Protein 1SQW (pdb70)

InterPro domains:
  IPR002478 PUA domain [SM00359] (95-170)
  IPR005155 UPF0113, PUA domain [PF03657] (96-175)
  IPR005155 UPF0113, PUA domain [cd21151] (95-172)
  IPR015947 PUA-like superfamily [SSF88697] (95-170)
  IPR016686 Ribosome biogenesis factor, NIP7 [PIRSF017190] (1-179)
  IPR036974 PUA domain superfamily [G3DSA:2.30.130.10] (94-180)
  IPR040598 60S ribosome subunit biogenesis protein NIP7, pre-PUA domain [PF17833] (1-83)
  IPR055359 60S ribosome subunit biogenesis protein Nip7, pre-PUA domain, eukaryotes [cd21146] (2-88)

Foldseek 3Di:
DAADDPLLCVQVVVVLCLFQPPCVVPLQQDPVAGWGWGDDPQWIWIGGVVLVVVCPPDPPVVSVVRTWTQFGADPVRHTQGAQSCVVVSVVRGQKEWEFEPVQLVQLLVPFFGFLLGTDDIHAFQAAQRKYFYHYPVRHTFGIWGANHTPVVSVPDDRGHGGIHHRYGPSVPPVCD

B-factor: mean 35.46, std 12.52, range [19.79, 77.19]

Sequence (176 aa):
MRPLTEEETRVMFEKIAKYIGENLQLLVDRPDGTYCFRLHNDRVYYVSEKIMKLAANISGDKLVSLGTCFGKFTKTHKFRLHVTALDYLAPYAKYKVWIKPGAEQSFLYGNHVLKSGLGRITENTSQYQGVVVYSMADIPLGFGVAAKSTQDCRKVDPMAIVVFHQADIGEYVRHE

Radius of gyration: 17.3 Å; Cα contacts (8 Å, |Δi|>4): 351; chains: 1; bounding box: 38×51×34 Å

CATH classification: 3.10.450.220 (+1 more: 2.30.130.10)

Secondary structure (DSSP, 8-state):
-EEPPHHHHHHHHHHHHHHHGGGTHHHHEETTEEEEEEEETTEEEEEEHHHHHTTTSS-HHHHHHHSEEEEEE-TTS-EEE-GGGHHHHGGG-S-EEEE-HHHHHHHTTTPPEEGGGEEEE-TTPPTT-EEEEEETT--EEEEEEESS-HHHHHHS-TTSEEEEEEEEGGGT-S--

Solvent-accessible surface area: 10077 Å² total; per-residue (Å²): 45,105,82,24,68,154,99,33,55,109,24,2,96,82,58,0,29,123,12,5,37,142,42,10,110,78,4,41,99,72,131,84,26,58,44,14,25,43,18,28,114,82,95,0,21,12,5,10,60,111,59,22,159,98,42,98,135,60,55,22,97,136,6,36,82,102,17,31,17,0,0,61,32,22,198,103,144,132,2,142,18,36,7,48,0,4,106,76,0,5,90,45,2,136,36,45,0,24,0,91,100,52,11,47,116,35,0,47,172,32,78,73,0,68,51,70,5,22,31,146,25,28,137,108,1,62,78,147,45,5,0,0,0,14,4,106,77,89,91,39,4,0,1,0,31,0,8,66,33,14,142,70,1,156,153,34,80,85,152,29,61,0,0,70,31,102,7,4,39,12,86,112,72,162,177,170

Nearest PDB structures (foldseek):
  1t5y-assembly1_A  TM=1.001E+00  e=1.874E-38  Homo sapiens
  8fkx-assembly1_NH  TM=9.380E-01  e=4.180E-35  Homo sapiens
  8esr-assembly1_l  TM=9.340E-01  e=1.518E-26  Schizosaccharomyces pombe
  7r7a-assembly1_l  TM=9.350E-01  e=9.279E-26  Saccharomyces cerevisiae BY4741
  8i9y-assembly1_CG  TM=9.232E-01  e=2.479E-24  Thermochaetoides thermophila DSM 1495

GO terms:
  GO:0005515 protein binding (F, IPI)
  GO:0005730 nucleolus (C, IDA)
  GO:0003723 RNA binding (F, HDA)

Organism: Homo sapiens (NCBI:txid9606)

Structure (mmCIF, N/CA/C/O backbone):
data_1SQW
#
_entry.id   1SQW
#
_cell.length_a   57.203
_cell.length_b   57.203
_cell.length_c   132.048
_cell.angle_alpha   90.00
_cell.angle_beta   90.00
_cell.angle_gamma   90.00
#
_symmetry.space_group_name_H-M   'P 41 21 2'
#
loop_
_entity.id
_entity.type
_entity.pdbx_description
1 polymer 'Saccharomyces cerevisiae Nip7p homolog'
2 water water
#
loop_
_atom_site.group_PDB
_atom_site.id
_atom_site.type_symbol
_atom_site.label_atom_id
_atom_site.label_alt_id
_atom_site.label_comp_id
_atom_site.label_asym_id
_atom_site.label_entity_id
_atom_site.label_seq_id
_atom_site.pdbx_PDB_ins_code
_atom_site.Cartn_x
_atom_site.Cartn_y
_atom_site.Cartn_z
_atom_site.occupancy
_atom_site.B_iso_or_equiv
_atom_site.auth_seq_id
_atom_site.auth_comp_id
_atom_site.auth_asym_id
_atom_site.auth_atom_id
_atom_site.pdbx_PDB_model_num
ATOM 1 N N . MET A 1 1 ? 16.493 2.876 28.431 1.00 42.42 1 MET A N 1
ATOM 2 C CA . MET A 1 1 ? 15.263 3.407 29.115 1.00 43.13 1 MET A CA 1
ATOM 3 C C . MET A 1 1 ? 15.669 3.938 30.494 1.00 42.16 1 MET A C 1
ATOM 4 O O . MET A 1 1 ? 15.252 3.395 31.524 1.00 43.95 1 MET A O 1
ATOM 9 N N . ARG A 1 2 ? 16.447 5.019 30.500 1.00 37.33 2 ARG A N 1
ATOM 10 C CA . ARG A 1 2 ? 16.994 5.590 31.721 1.00 33.18 2 ARG A CA 1
ATOM 11 C C . ARG A 1 2 ? 16.242 6.794 32.251 1.00 30.82 2 ARG A C 1
ATOM 12 O O . ARG A 1 2 ? 15.413 7.376 31.556 1.00 28.97 2 ARG A O 1
ATOM 20 N N . PRO A 1 3 ? 16.504 7.162 33.517 1.00 29.52 3 PRO A N 1
ATOM 21 C CA . PRO A 1 3 ? 15.846 8.330 34.095 1.00 28.18 3 PRO A CA 1
ATOM 22 C C . PRO A 1 3 ? 16.388 9.553 33.328 1.00 26.93 3 PRO A C 1
ATOM 23 O O . PRO A 1 3 ? 17.480 9.499 32.746 1.00 25.58 3 PRO A O 1
ATOM 27 N N . LEU A 1 4 ? 15.614 10.631 33.293 1.00 25.12 4 LEU A N 1
ATOM 28 C CA . LEU A 1 4 ? 16.083 11.833 32.647 1.00 25.72 4 LEU A CA 1
ATOM 29 C C . LEU A 1 4 ? 17.064 12.569 33.578 1.00 27.02 4 LEU A C 1
ATOM 30 O O . LEU A 1 4 ? 16.980 12.453 34.809 1.00 26.67 4 LEU A O 1
ATOM 35 N N . THR A 1 5 ? 17.986 13.333 33.006 1.00 28.75 5 THR A N 1
ATOM 36 C CA . THR A 1 5 ? 18.881 14.102 33.845 1.00 32.15 5 THR A CA 1
ATOM 37 C C . THR A 1 5 ? 18.054 15.254 34.411 1.00 33.96 5 THR A C 1
ATOM 38 O O . THR A 1 5 ? 16.920 15.491 33.977 1.00 31.64 5 THR A O 1
ATOM 42 N N . GLU A 1 6 ? 18.615 15.968 35.380 1.00 34.48 6 GLU A N 1
ATOM 43 C CA . GLU A 1 6 ? 17.915 17.098 35.967 1.00 35.78 6 GLU A CA 1
ATOM 44 C C . GLU A 1 6 ? 17.625 18.144 34.913 1.00 34.56 6 GLU A C 1
ATOM 45 O O . GLU A 1 6 ? 16.557 18.735 34.917 1.00 33.60 6 GLU A O 1
ATOM 51 N N . GLU A 1 7 ? 18.564 18.363 34.002 1.00 32.37 7 GLU A N 1
ATOM 52 C CA . GLU A 1 7 ? 18.350 19.350 32.960 1.00 34.13 7 GLU A CA 1
ATOM 53 C C . GLU A 1 7 ? 17.290 18.877 31.975 1.00 32.57 7 GLU A C 1
ATOM 54 O O . GLU A 1 7 ? 16.473 19.682 31.530 1.00 32.56 7 GLU A O 1
ATOM 60 N N . GLU A 1 8 ? 17.303 17.589 31.615 1.00 31.25 8 GLU A N 1
ATOM 61 C CA . GLU A 1 8 ? 16.293 17.068 30.690 1.00 30.17 8 GLU A CA 1
ATOM 62 C C . GLU A 1 8 ? 14.925 17.240 31.355 1.00 29.02 8 GLU A C 1
ATOM 63 O O . GLU A 1 8 ? 13.976 17.720 30.737 1.00 30.00 8 GLU A O 1
ATOM 69 N N . THR A 1 9 ? 14.831 16.875 32.626 1.00 26.99 9 THR A N 1
ATOM 70 C CA . THR A 1 9 ? 13.583 17.006 33.350 1.00 27.20 9 THR A CA 1
ATOM 71 C C . THR A 1 9 ? 13.050 18.433 33.347 1.00 29.42 9 THR A C 1
ATOM 72 O O . THR A 1 9 ? 11.861 18.665 33.135 1.00 26.64 9 THR A O 1
ATOM 76 N N . ARG A 1 10 ? 13.932 19.390 33.599 1.00 30.75 10 ARG A N 1
ATOM 77 C CA . ARG A 1 10 ? 13.524 20.784 33.638 1.00 31.30 10 ARG A CA 1
ATOM 78 C C . ARG A 1 10 ? 12.939 21.206 32.316 1.00 31.07 10 ARG A C 1
ATOM 79 O O . ARG A 1 10 ? 11.863 21.793 32.239 1.00 29.93 10 ARG A O 1
ATOM 87 N N . VAL A 1 11 ? 13.669 20.902 31.263 1.00 30.60 11 VAL A N 1
ATOM 88 C CA . VAL A 1 11 ? 13.241 21.293 29.946 1.00 31.27 11 VAL A CA 1
ATOM 89 C C . VAL A 1 11 ? 11.890 20.691 29.597 1.00 30.50 11 VAL A C 1
ATOM 90 O O . VAL A 1 11 ? 10.990 21.406 29.146 1.00 29.21 11 VAL A O 1
ATOM 94 N N . MET A 1 12 ? 11.717 19.395 29.838 1.00 29.31 12 MET A N 1
ATOM 95 C CA . MET A 1 12 ? 10.430 18.776 29.519 1.00 30.08 12 MET A CA 1
ATOM 96 C C . MET A 1 12 ? 9.336 19.312 30.414 1.00 29.05 12 MET A C 1
ATOM 97 O O . MET A 1 12 ? 8.211 19.471 29.965 1.00 30.76 12 MET A O 1
ATOM 102 N N . PHE A 1 13 ? 9.667 19.591 31.674 1.00 28.52 13 PHE A N 1
ATOM 103 C CA . PHE A 1 13 ? 8.692 20.105 32.631 1.00 29.22 13 PHE A CA 1
ATOM 104 C C . PHE A 1 13 ? 8.192 21.476 32.195 1.00 29.90 13 PHE A C 1
ATOM 105 O O . PHE A 1 13 ? 7.002 21.774 32.285 1.00 26.54 13 PHE A O 1
ATOM 113 N N . GLU A 1 14 ? 9.102 22.312 31.718 1.00 29.57 14 GLU A N 1
ATOM 114 C CA . GLU A 1 14 ? 8.711 23.643 31.290 1.00 32.17 14 GLU A CA 1
ATOM 115 C C . GLU A 1 14 ? 7.808 23.601 30.081 1.00 31.53 14 GLU A C 1
ATOM 116 O O . GLU A 1 14 ? 6.831 24.337 30.022 1.00 33.02 14 GLU A O 1
ATOM 122 N N . LYS A 1 15 ? 8.129 22.740 29.119 1.00 29.41 15 LYS A N 1
ATOM 123 C CA . LYS A 1 15 ? 7.295 22.598 27.923 1.00 29.86 15 LYS A CA 1
ATOM 124 C C . LYS A 1 15 ? 5.894 22.093 28.286 1.00 30.28 15 LYS A C 1
ATOM 125 O O . LYS A 1 15 ? 4.897 22.676 27.873 1.00 28.63 15 LYS A O 1
ATOM 131 N N . ILE A 1 16 ? 5.824 21.022 29.070 1.00 29.05 16 ILE A N 1
ATOM 132 C CA . ILE A 1 16 ? 4.543 20.472 29.499 1.00 28.04 16 ILE A CA 1
ATOM 133 C C . ILE A 1 16 ? 3.766 21.523 30.267 1.00 27.17 16 ILE A C 1
ATOM 134 O O . ILE A 1 16 ? 2.560 21.646 30.097 1.00 25.93 16 ILE A O 1
ATOM 139 N N . ALA A 1 17 ? 4.464 22.301 31.089 1.00 27.50 17 ALA A N 1
ATOM 140 C CA . ALA A 1 17 ? 3.814 23.349 31.858 1.00 27.76 17 ALA A CA 1
ATOM 141 C C . ALA A 1 17 ? 3.200 24.387 30.936 1.00 27.52 17 ALA A C 1
ATOM 142 O O . ALA A 1 17 ? 2.254 25.057 31.319 1.00 26.50 17 ALA A O 1
ATOM 144 N N . LYS A 1 18 ? 3.726 24.536 29.725 1.00 27.93 18 LYS A N 1
ATOM 145 C CA . LYS A 1 18 ? 3.153 25.516 28.799 1.00 29.80 18 LYS A CA 1
ATOM 146 C C . LYS A 1 18 ? 1.708 25.149 28.427 1.00 28.19 18 LYS A C 1
ATOM 147 O O . LYS A 1 18 ? 0.946 25.987 27.931 1.00 26.85 18 LYS A O 1
ATOM 153 N N . TYR A 1 19 ? 1.329 23.904 28.693 1.00 25.54 19 TYR A N 1
ATOM 154 C CA . TYR A 1 19 ? -0.016 23.451 28.391 1.00 25.19 19 TYR A CA 1
ATOM 155 C C . TYR A 1 19 ? -0.821 23.088 29.635 1.00 24.72 19 TYR A C 1
ATOM 156 O O . TYR A 1 19 ? -2.027 23.284 29.648 1.00 24.29 19 TYR A O 1
ATOM 165 N N . ILE A 1 20 ? -0.183 22.563 30.678 1.00 24.49 20 ILE A N 1
ATOM 166 C CA . ILE A 1 20 ? -0.940 22.190 31.855 1.00 22.56 20 ILE A CA 1
ATOM 167 C C . ILE A 1 20 ? -0.553 22.929 33.128 1.00 24.42 20 ILE A C 1
ATOM 168 O O . ILE A 1 20 ? -1.033 22.608 34.217 1.00 22.63 20 ILE A O 1
ATOM 173 N N . GLY A 1 21 ? 0.288 23.943 32.989 1.00 25.62 21 GLY A N 1
ATOM 174 C CA . GLY A 1 21 ? 0.653 24.745 34.142 1.00 28.75 21 GLY A CA 1
ATOM 175 C C . GLY A 1 21 ? 1.269 23.937 35.251 1.00 29.76 21 GLY A C 1
ATOM 176 O O . GLY A 1 21 ? 2.229 23.209 35.017 1.00 29.31 21 GLY A O 1
ATOM 177 N N . GLU A 1 22 ? 0.719 24.035 36.454 1.00 30.78 22 GLU A N 1
ATOM 178 C CA . GLU A 1 22 ? 1.276 23.285 37.575 1.00 34.07 22 GLU A CA 1
ATOM 179 C C . GLU A 1 22 ? 0.598 21.939 37.764 1.00 33.34 22 GLU A C 1
ATOM 180 O O . GLU A 1 22 ? 0.659 21.355 38.844 1.00 36.46 22 GLU A O 1
ATOM 186 N N . ASN A 1 23 ? -0.016 21.424 36.706 1.00 30.12 23 ASN A N 1
ATOM 187 C CA . ASN A 1 23 ? -0.729 20.168 36.827 1.00 27.50 23 ASN A CA 1
ATOM 188 C C . ASN A 1 23 ? 0.030 18.928 36.473 1.00 26.50 23 ASN A C 1
ATOM 189 O O . ASN A 1 23 ? -0.543 17.848 36.530 1.00 28.05 23 ASN A O 1
ATOM 194 N N . LEU A 1 24 ? 1.305 19.041 36.118 1.00 30.61 24 LEU A N 1
ATOM 195 C CA . LEU A 1 24 ? 2.040 17.826 35.768 1.00 30.11 24 LEU A CA 1
ATOM 196 C C . LEU A 1 24 ? 2.026 16.852 36.930 1.00 28.52 24 LEU A C 1
ATOM 197 O O . LEU A 1 24 ? 2.019 15.636 36.724 1.00 30.32 24 LEU A O 1
ATOM 202 N N . GLN A 1 25 ? 2.010 17.386 38.151 1.00 26.36 25 GLN A N 1
ATOM 203 C CA . GLN A 1 25 ? 1.997 16.541 39.348 1.00 24.40 25 GLN A CA 1
ATOM 204 C C . GLN A 1 25 ? 0.818 15.580 39.319 1.00 23.69 25 GLN A C 1
ATOM 205 O O . GLN A 1 25 ? 0.881 14.483 39.877 1.00 25.65 25 GLN A O 1
ATOM 211 N N . LEU A 1 26 ? -0.259 15.989 38.654 1.00 24.11 26 LEU A N 1
ATOM 212 C CA . LEU A 1 26 ? -1.447 15.142 38.548 1.00 25.28 26 LEU A CA 1
ATOM 213 C C . LEU A 1 26 ? -1.207 13.910 37.668 1.00 25.62 26 LEU A C 1
ATOM 214 O O . LEU A 1 26 ? -1.914 12.905 37.774 1.00 28.35 26 LEU A O 1
ATOM 219 N N . LEU A 1 27 ? -0.198 13.986 36.809 1.00 26.61 27 LEU A N 1
ATOM 220 C CA . LEU A 1 27 ? 0.144 12.858 35.952 1.00 28.74 27 LEU A CA 1
ATOM 221 C C . LEU A 1 27 ? 1.100 11.904 36.672 1.00 27.19 27 LEU A C 1
ATOM 222 O O . LEU A 1 27 ? 1.135 10.701 36.389 1.00 26.54 27 LEU A O 1
ATOM 227 N N . VAL A 1 28 ? 1.851 12.443 37.625 1.00 24.50 28 VAL A N 1
ATOM 228 C CA . VAL A 1 28 ? 2.787 11.646 38.399 1.00 23.41 28 VAL A CA 1
ATOM 229 C C . VAL A 1 28 ? 2.135 10.933 39.587 1.00 24.10 28 VAL A C 1
ATOM 230 O O . VAL A 1 28 ? 2.366 9.732 39.795 1.00 22.56 28 VAL A O 1
ATOM 234 N N . ASP A 1 29 ? 1.311 11.657 40.345 1.00 22.77 29 ASP A N 1
ATOM 235 C CA . ASP A 1 29 ? 0.659 11.080 41.512 1.00 24.53 29 ASP A CA 1
ATOM 236 C C . ASP A 1 29 ? -0.731 10.558 41.168 1.00 26.66 29 ASP A C 1
ATOM 237 O O . ASP A 1 29 ? -1.747 11.147 41.553 1.00 29.01 29 ASP A O 1
ATOM 242 N N . ARG A 1 30 ? -0.779 9.437 40.460 1.00 27.29 30 ARG A N 1
ATOM 243 C CA . ARG A 1 30 ? -2.047 8.841 40.068 1.00 27.54 30 ARG A CA 1
ATOM 244 C C . ARG A 1 30 ? -2.638 8.026 41.204 1.00 27.19 30 ARG A C 1
ATOM 245 O O . ARG A 1 30 ? -1.951 7.710 42.167 1.00 27.51 30 ARG A O 1
ATOM 253 N N . PRO A 1 31 ? -3.932 7.681 41.103 1.00 29.82 31 PRO A N 1
ATOM 254 C CA . PRO A 1 31 ? -4.641 6.878 42.106 1.00 30.88 31 PRO A CA 1
ATOM 255 C C . PRO A 1 31 ? -4.016 5.472 42.213 1.00 30.59 31 PRO A C 1
ATOM 256 O O . PRO A 1 31 ? -3.934 4.893 43.300 1.00 31.51 31 PRO A O 1
ATOM 260 N N . ASP A 1 32 ? -3.563 4.945 41.074 1.00 30.25 32 ASP A N 1
ATOM 261 C CA . ASP A 1 32 ? -2.964 3.623 41.037 1.00 30.19 32 ASP A CA 1
ATOM 262 C C . ASP A 1 32 ? -1.464 3.599 41.347 1.00 31.22 32 ASP A C 1
ATOM 263 O O . ASP A 1 32 ? -0.842 2.541 41.282 1.00 31.16 32 ASP A O 1
ATOM 268 N N . GLY A 1 33 ? -0.876 4.742 41.701 1.00 30.46 33 GLY A N 1
ATOM 269 C CA . GLY A 1 33 ? 0.542 4.762 42.044 1.00 29.19 33 GLY A CA 1
ATOM 270 C C . GLY A 1 33 ? 1.319 5.874 41.359 1.00 27.61 33 GLY A C 1
ATOM 271 O O . GLY A 1 33 ? 0.760 6.618 40.555 1.00 26.06 33 GLY A O 1
ATOM 272 N N . THR A 1 34 ? 2.605 5.995 41.671 1.00 24.00 34 THR A N 1
ATOM 273 C CA . THR A 1 34 ? 3.470 6.994 41.050 1.00 24.05 34 THR A CA 1
ATOM 274 C C . THR A 1 34 ? 3.881 6.621 39.610 1.00 24.54 34 THR A C 1
ATOM 275 O O . THR A 1 34 ? 4.286 5.491 39.335 1.00 24.01 34 THR A O 1
ATOM 279 N N . TYR A 1 35 ? 3.783 7.572 38.694 1.00 21.12 35 TYR A N 1
ATOM 280 C CA . TYR A 1 35 ? 4.229 7.322 37.333 1.00 21.87 35 TYR A CA 1
ATOM 281 C C . TYR A 1 35 ? 5.532 8.080 37.166 1.00 22.40 35 TYR A C 1
ATOM 282 O O . TYR A 1 35 ? 5.825 8.976 37.957 1.00 21.68 35 TYR A O 1
ATOM 291 N N . CYS A 1 36 ? 6.327 7.710 36.168 1.00 23.14 36 CYS A N 1
ATOM 292 C CA . CYS A 1 36 ? 7.597 8.389 35.953 1.00 21.64 36 CYS A CA 1
ATOM 293 C C . CYS A 1 36 ? 7.896 8.566 34.472 1.00 21.92 36 CYS A C 1
ATOM 294 O O . CYS A 1 36 ? 7.141 8.108 33.606 1.00 24.10 36 CYS A O 1
ATOM 297 N N . PHE A 1 37 ? 9.002 9.247 34.198 1.00 20.89 37 PHE A N 1
ATOM 298 C CA . PHE A 1 37 ? 9.448 9.492 32.842 1.00 22.76 37 PHE A CA 1
ATOM 299 C C . PHE A 1 37 ? 10.810 8.830 32.657 1.00 25.31 37 PHE A C 1
ATOM 300 O O . PHE A 1 37 ? 11.669 8.866 33.544 1.00 25.15 37 PHE A O 1
ATOM 308 N N . ARG A 1 38 ? 10.982 8.199 31.505 1.00 24.85 38 ARG A N 1
ATOM 309 C CA . ARG A 1 38 ? 12.216 7.507 31.186 1.00 24.83 38 ARG A CA 1
ATOM 310 C C . ARG A 1 38 ? 12.569 7.833 29.753 1.00 27.29 38 ARG A C 1
ATOM 311 O O . ARG A 1 38 ? 11.683 8.005 28.917 1.00 26.54 38 ARG A O 1
ATOM 319 N N . LEU A 1 39 ? 13.863 7.905 29.469 1.00 28.56 39 LEU A N 1
ATOM 320 C CA . LEU A 1 39 ? 14.323 8.234 28.128 1.00 31.10 39 LEU A CA 1
ATOM 321 C C . LEU A 1 39 ? 14.874 7.009 27.407 1.00 32.67 39 LEU A C 1
ATOM 322 O O . LEU A 1 39 ? 15.590 6.205 28.002 1.00 28.77 39 LEU A O 1
ATOM 327 N N . HIS A 1 40 ? 14.529 6.881 26.125 1.00 34.06 40 HIS A N 1
ATOM 328 C CA . HIS A 1 40 ? 14.961 5.767 25.273 1.00 38.46 40 HIS A CA 1
ATOM 329 C C . HIS A 1 40 ? 14.981 6.320 23.850 1.00 41.06 40 HIS A C 1
ATOM 330 O O . HIS A 1 40 ? 13.946 6.720 23.305 1.00 39.02 40 HIS A O 1
ATOM 337 N N . ASN A 1 41 ? 16.178 6.374 23.276 1.00 43.89 41 ASN A N 1
ATOM 338 C CA . ASN A 1 41 ? 16.368 6.900 21.935 1.00 45.83 41 ASN A CA 1
ATOM 339 C C . ASN A 1 41 ? 15.884 8.343 21.796 1.00 46.84 41 ASN A C 1
ATOM 340 O O . ASN A 1 41 ? 15.184 8.634 20.836 1.00 48.74 41 ASN A O 1
ATOM 345 N N . ASP A 1 42 ? 16.253 9.227 22.722 1.00 46.45 42 ASP A N 1
ATOM 346 C CA . ASP A 1 42 ? 15.834 10.598 22.661 1.00 46.89 42 ASP A CA 1
ATOM 347 C C . ASP A 1 42 ? 14.327 10.798 22.844 1.00 44.79 42 ASP A C 1
ATOM 348 O O . ASP A 1 42 ? 13.897 11.936 22.940 1.00 44.18 42 ASP A O 1
ATOM 353 N N . ARG A 1 43 ? 13.560 9.707 22.942 1.00 41.25 43 ARG A N 1
ATOM 354 C CA . ARG A 1 43 ? 12.134 9.772 23.152 1.00 37.99 43 ARG A CA 1
ATOM 355 C C . ARG A 1 43 ? 11.819 9.570 24.598 1.00 34.32 43 ARG A C 1
ATOM 356 O O . ARG A 1 43 ? 12.466 8.723 25.237 1.00 32.13 43 ARG A O 1
ATOM 364 N N . VAL A 1 44 ? 10.889 10.381 25.124 1.00 30.91 44 VAL A N 1
ATOM 365 C CA . VAL A 1 44 ? 10.521 10.258 26.543 1.00 29.15 44 VAL A CA 1
ATOM 366 C C . VAL A 1 44 ? 9.231 9.520 26.714 1.00 29.07 44 VAL A C 1
ATOM 367 O O . VAL A 1 44 ? 8.299 9.742 25.982 1.00 27.47 44 VAL A O 1
ATOM 371 N N . TYR A 1 45 ? 9.241 8.523 27.605 1.00 25.58 45 TYR A N 1
ATOM 372 C CA . TYR A 1 45 ? 8.061 7.666 27.867 1.00 26.57 45 TYR A CA 1
ATOM 373 C C . TYR A 1 45 ? 7.489 7.856 29.270 1.00 24.32 45 TYR A C 1
ATOM 374 O O . TYR A 1 45 ? 8.223 8.012 30.256 1.00 24.61 45 TYR A O 1
ATOM 383 N N . TYR A 1 46 ? 6.163 7.901 29.323 1.00 21.14 46 TYR A N 1
ATOM 384 C CA . TYR A 1 46 ? 5.410 8.048 30.556 1.00 21.65 46 TYR A CA 1
ATOM 385 C C . TYR A 1 46 ? 5.059 6.607 30.917 1.00 23.32 46 TYR A C 1
ATOM 386 O O . TYR A 1 46 ? 4.399 5.918 30.147 1.00 24.31 46 TYR A O 1
ATOM 395 N N . VAL A 1 47 ? 5.505 6.142 32.076 1.00 21.91 47 VAL A N 1
ATOM 396 C CA . VAL A 1 47 ? 5.248 4.772 32.470 1.00 21.87 47 VAL A CA 1
ATOM 397 C C . VAL A 1 47 ? 5.111 4.699 33.976 1.00 23.02 47 VAL A C 1
ATOM 398 O O . VAL A 1 47 ? 5.653 5.535 34.688 1.00 23.53 47 VAL A O 1
ATOM 402 N N . SER A 1 48 ? 4.373 3.712 34.466 1.00 25.66 48 SER A N 1
ATOM 403 C CA . SER A 1 48 ? 4.204 3.555 35.901 1.00 27.82 48 SER A CA 1
ATOM 404 C C . SER A 1 48 ? 5.532 3.109 36.514 1.00 28.72 48 SER A C 1
ATOM 405 O O . SER A 1 48 ? 6.278 2.339 35.907 1.00 27.71 48 SER A O 1
ATOM 408 N N . GLU A 1 49 ? 5.845 3.614 37.706 1.00 27.52 49 GLU A N 1
ATOM 409 C CA . GLU A 1 49 ? 7.068 3.199 38.396 1.00 29.86 49 GLU A CA 1
ATOM 410 C C . GLU A 1 49 ? 7.079 1.694 38.662 1.00 31.09 49 GLU A C 1
ATOM 411 O O . GLU A 1 49 ? 8.137 1.065 38.669 1.00 32.85 49 GLU A O 1
ATOM 417 N N . LYS A 1 50 ? 5.909 1.124 38.928 1.00 32.25 50 LYS A N 1
ATOM 418 C CA . LYS A 1 50 ? 5.828 -0.303 39.194 1.00 36.68 50 LYS A CA 1
ATOM 419 C C . LYS A 1 50 ? 6.391 -1.083 38.015 1.00 37.70 50 LYS A C 1
ATOM 420 O O . LYS A 1 50 ? 7.149 -2.035 38.193 1.00 39.08 50 LYS A O 1
ATOM 426 N N . ILE A 1 51 ? 6.028 -0.666 36.808 1.00 38.23 51 ILE A N 1
ATOM 427 C CA . ILE A 1 51 ? 6.507 -1.325 35.611 1.00 38.55 51 ILE A CA 1
ATOM 428 C C . ILE A 1 51 ? 8.040 -1.211 35.484 1.00 40.64 51 ILE A C 1
ATOM 429 O O . ILE A 1 51 ? 8.708 -2.149 35.036 1.00 42.80 51 ILE A O 1
ATOM 434 N N . MET A 1 52 ? 8.599 -0.073 35.888 1.00 39.09 52 MET A N 1
ATOM 435 C CA . MET A 1 52 ? 10.037 0.137 35.781 1.00 41.47 52 MET A CA 1
ATOM 436 C C . MET A 1 52 ? 10.865 -0.656 36.779 1.00 44.51 52 MET A C 1
ATOM 437 O O . MET A 1 52 ? 11.997 -1.019 36.477 1.00 45.53 52 MET A O 1
ATOM 442 N N . LYS A 1 53 ? 10.309 -0.918 37.961 1.00 47.92 53 LYS A N 1
ATOM 443 C CA . LYS A 1 53 ? 11.028 -1.660 38.996 1.00 51.09 53 LYS A CA 1
ATOM 444 C C . LYS A 1 53 ? 11.342 -3.075 38.485 1.00 51.78 53 LYS A C 1
ATOM 445 O O . LYS A 1 53 ? 12.266 -3.741 38.976 1.00 52.89 53 LYS A O 1
ATOM 451 N N . LEU A 1 54 ? 10.602 -3.501 37.461 1.00 52.52 54 LEU A N 1
ATOM 452 C CA . LEU A 1 54 ? 10.757 -4.825 36.866 1.00 53.40 54 LEU A CA 1
ATOM 453 C C . LEU A 1 54 ? 11.529 -4.760 35.560 1.00 53.73 54 LEU A C 1
ATOM 454 O O . LEU A 1 54 ? 11.387 -5.623 34.690 1.00 55.84 54 LEU A O 1
ATOM 459 N N . ALA A 1 55 ? 12.349 -3.725 35.436 1.00 53.39 55 ALA A N 1
ATOM 460 C CA . ALA A 1 55 ? 13.162 -3.519 34.253 1.00 54.21 55 ALA A CA 1
ATOM 461 C C . ALA A 1 55 ? 14.174 -4.639 34.084 1.00 54.98 55 ALA A C 1
ATOM 462 O O . ALA A 1 55 ? 14.753 -4.796 33.013 1.00 55.90 55 ALA A O 1
ATOM 464 N N . ALA A 1 56 ? 14.390 -5.407 35.146 1.00 56.36 56 ALA A N 1
ATOM 465 C CA . ALA A 1 56 ? 15.349 -6.497 35.111 1.00 57.65 56 ALA A CA 1
ATOM 466 C C . ALA A 1 56 ? 14.940 -7.623 34.177 1.00 58.72 56 ALA A C 1
ATOM 467 O O . ALA A 1 56 ? 15.769 -8.147 33.439 1.00 59.64 56 ALA A O 1
ATOM 469 N N . ASN A 1 57 ? 13.668 -7.997 34.187 1.00 59.66 57 ASN A N 1
ATOM 470 C CA . ASN A 1 57 ? 13.238 -9.100 33.341 1.00 59.99 57 ASN A CA 1
ATOM 471 C C . ASN A 1 57 ? 12.581 -8.724 32.062 1.00 59.16 57 ASN A C 1
ATOM 472 O O . ASN A 1 57 ? 12.064 -9.577 31.346 1.00 59.23 57 ASN A O 1
ATOM 477 N N . ILE A 1 58 ? 12.598 -7.440 31.768 1.00 57.63 58 ILE A N 1
ATOM 478 C CA . ILE A 1 58 ? 11.996 -6.991 30.545 1.00 57.31 58 ILE A CA 1
ATOM 479 C C . ILE A 1 58 ? 12.970 -6.084 29.825 1.00 55.82 58 ILE A C 1
ATOM 480 O O . ILE A 1 58 ? 13.631 -5.250 30.446 1.00 56.03 58 ILE A O 1
ATOM 485 N N . SER A 1 59 ? 13.062 -6.281 28.512 1.00 54.76 59 SER A N 1
ATOM 486 C CA . SER A 1 59 ? 13.931 -5.485 27.650 1.00 53.87 59 SER A CA 1
ATOM 487 C C . SER A 1 59 ? 13.422 -4.057 27.593 1.00 53.27 59 SER A C 1
ATOM 488 O O . SER A 1 59 ? 12.249 -3.802 27.864 1.00 50.89 59 SER A O 1
ATOM 491 N N . GLY A 1 60 ? 14.310 -3.138 27.228 1.00 52.89 60 GLY A N 1
ATOM 492 C CA . GLY A 1 60 ? 13.947 -1.737 27.122 1.00 52.85 60 GLY A CA 1
ATOM 493 C C . GLY A 1 60 ? 12.928 -1.474 26.035 1.00 53.13 60 GLY A C 1
ATOM 494 O O . GLY A 1 60 ? 12.064 -0.615 26.168 1.00 51.58 60 GLY A O 1
ATOM 495 N N . ASP A 1 61 ? 13.008 -2.232 24.954 1.00 53.96 61 ASP A N 1
ATOM 496 C CA . ASP A 1 61 ? 12.079 -2.029 23.860 1.00 53.92 61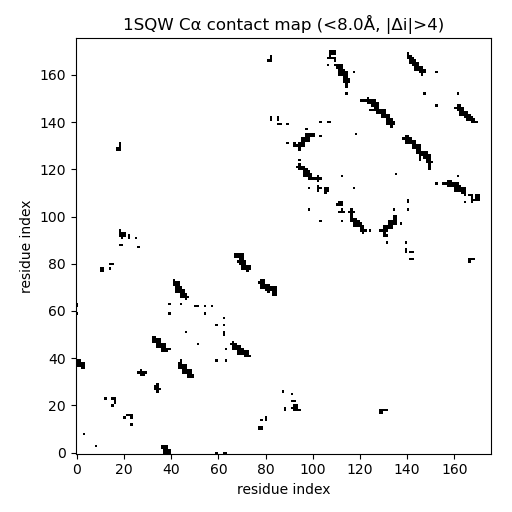 ASP A CA 1
ATOM 497 C C . ASP A 1 61 ? 10.692 -2.552 24.184 1.00 52.27 61 ASP A C 1
ATOM 498 O O . ASP A 1 61 ? 9.700 -2.074 23.631 1.00 52.66 61 ASP A O 1
ATOM 503 N N . LYS A 1 62 ? 10.617 -3.519 25.096 1.00 50.36 62 LYS A N 1
ATOM 504 C CA . LYS A 1 62 ? 9.318 -4.009 25.559 1.00 49.79 62 LYS A CA 1
ATOM 505 C C . LYS A 1 62 ? 8.799 -2.998 26.579 1.00 48.44 62 LYS A C 1
ATOM 506 O O . LYS A 1 62 ? 7.610 -2.696 26.629 1.00 45.91 62 LYS A O 1
ATOM 512 N N . LEU A 1 63 ? 9.702 -2.472 27.394 1.00 47.85 63 LEU A N 1
ATOM 513 C CA . LEU A 1 63 ? 9.326 -1.450 28.354 1.00 49.88 63 LEU A CA 1
ATOM 514 C C . LEU A 1 63 ? 8.784 -0.274 27.540 1.00 50.11 63 LEU A C 1
ATOM 515 O O . LEU A 1 63 ? 7.793 0.330 27.921 1.00 52.89 63 LEU A O 1
ATOM 520 N N . VAL A 1 64 ? 9.434 0.030 26.413 1.00 50.82 64 VAL A N 1
ATOM 521 C CA . VAL A 1 64 ? 9.014 1.106 25.505 1.00 51.30 64 VAL A CA 1
ATOM 522 C C . VAL A 1 64 ? 7.526 0.970 25.206 1.00 49.06 64 VAL A C 1
ATOM 523 O O . VAL A 1 64 ? 6.746 1.904 25.399 1.00 49.49 64 VAL A O 1
ATOM 527 N N . SER A 1 65 ? 7.147 -0.218 24.753 1.00 46.58 65 SER A N 1
ATOM 528 C CA . SER A 1 65 ? 5.774 -0.510 24.397 1.00 42.59 65 SER A CA 1
ATOM 529 C C . SER A 1 65 ? 4.788 -0.400 25.561 1.00 39.41 65 SER A C 1
ATOM 530 O O . SER A 1 65 ? 3.592 -0.218 25.328 1.00 38.08 65 SER A O 1
ATOM 533 N N . LEU A 1 66 ? 5.262 -0.528 26.802 1.00 36.98 66 LEU A N 1
ATOM 534 C CA . LEU A 1 66 ? 4.352 -0.448 27.951 1.00 33.78 66 LEU A CA 1
ATOM 535 C C . LEU A 1 66 ? 4.013 0.961 28.398 1.00 34.33 66 LEU A C 1
ATOM 536 O O . LEU A 1 66 ? 3.051 1.183 29.127 1.00 35.05 66 LEU A O 1
ATOM 541 N N . GLY A 1 67 ? 4.833 1.910 27.979 1.00 34.91 67 GLY A N 1
ATOM 542 C CA . GLY A 1 67 ? 4.599 3.290 28.338 1.00 35.77 67 GLY A CA 1
ATOM 543 C C . GLY A 1 67 ? 4.062 4.060 27.148 1.00 33.7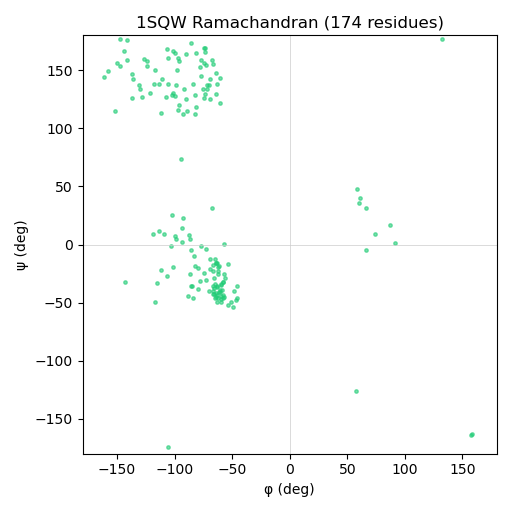0 67 GLY A C 1
ATOM 544 O O . GLY A 1 67 ? 3.798 3.493 26.088 1.00 34.65 67 GLY A O 1
ATOM 545 N N . THR A 1 68 ? 3.913 5.366 27.322 1.00 29.66 68 THR A N 1
ATOM 546 C CA . THR A 1 68 ? 3.411 6.235 26.270 1.00 29.43 68 THR A CA 1
ATOM 547 C C . THR A 1 68 ? 4.434 7.291 25.962 1.00 28.69 68 THR A C 1
ATOM 548 O O . THR A 1 68 ? 4.925 7.942 26.872 1.00 27.47 68 THR A O 1
ATOM 552 N N . CYS A 1 69 ? 4.744 7.461 24.684 1.00 27.48 69 CYS A N 1
ATOM 553 C CA . CYS A 1 69 ? 5.703 8.465 24.281 1.00 29.51 69 CYS A CA 1
ATOM 554 C C . CYS A 1 69 ? 5.035 9.833 24.425 1.00 29.52 69 CYS A C 1
ATOM 555 O O . CYS A 1 69 ? 3.910 10.034 23.965 1.00 30.87 69 CYS A O 1
ATOM 558 N N . PHE A 1 70 ? 5.708 10.756 25.105 1.00 27.85 70 PHE A N 1
ATOM 559 C CA . PHE A 1 70 ? 5.178 12.103 25.297 1.00 28.48 70 PHE A CA 1
ATOM 560 C C . PHE A 1 70 ? 5.867 13.057 24.326 1.00 30.01 70 PHE A C 1
ATOM 561 O O . PHE A 1 70 ? 5.359 14.136 24.049 1.00 32.08 70 PHE A O 1
ATOM 569 N N . GLY A 1 71 ? 7.025 12.652 23.809 1.00 31.07 71 GLY A N 1
ATOM 570 C CA . GLY A 1 71 ? 7.748 13.497 22.882 1.00 31.68 71 GLY A CA 1
ATOM 571 C C . GLY A 1 71 ? 9.213 13.142 22.817 1.00 32.60 71 GLY A C 1
ATOM 572 O O . GLY A 1 71 ? 9.616 12.054 23.235 1.00 31.01 71 GLY A O 1
ATOM 573 N N . LYS A 1 72 ? 10.018 14.054 22.283 1.00 34.00 72 LYS A N 1
ATOM 574 C CA . LYS A 1 72 ? 11.445 13.799 22.181 1.00 36.18 72 LYS A CA 1
ATOM 575 C C . LYS A 1 72 ? 12.248 15.070 22.252 1.00 36.27 72 LYS A C 1
ATOM 576 O O . LYS A 1 72 ? 11.751 16.156 21.958 1.00 37.19 72 LYS A O 1
ATOM 582 N N . PHE A 1 73 ? 13.498 14.909 22.661 1.00 35.85 73 PHE A N 1
ATOM 583 C CA . PHE A 1 73 ? 14.425 16.013 22.757 1.00 37.95 73 PHE A CA 1
ATOM 584 C C . PHE A 1 73 ? 15.026 16.228 21.372 1.00 40.18 73 PHE A C 1
ATOM 585 O O . PHE A 1 73 ? 15.335 15.265 20.665 1.00 39.90 73 PHE A O 1
ATOM 593 N N . THR A 1 74 ? 15.145 17.499 20.993 1.00 43.16 74 THR A N 1
ATOM 594 C CA . THR A 1 74 ? 15.712 17.913 19.711 1.00 45.91 74 THR A CA 1
AT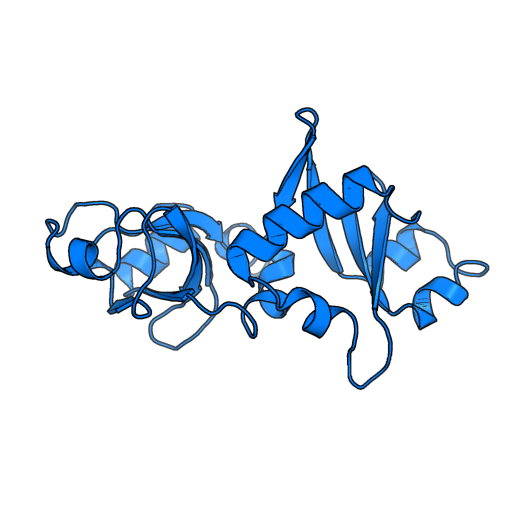OM 595 C C . THR A 1 74 ? 17.199 18.296 19.866 1.00 48.87 74 THR A C 1
ATOM 596 O O . THR A 1 74 ? 17.655 18.595 20.971 1.00 48.96 74 THR A O 1
ATOM 600 N N . LYS A 1 75 ? 17.953 18.317 18.765 1.00 52.06 75 LYS A N 1
ATOM 601 C CA . LYS A 1 75 ? 19.380 18.649 18.863 1.00 54.01 75 LYS A CA 1
ATOM 602 C C . LYS A 1 75 ? 19.588 20.078 19.363 1.00 54.21 75 LYS A C 1
ATOM 603 O O . LYS A 1 75 ? 20.680 20.432 19.796 1.00 55.46 75 LYS A O 1
ATOM 609 N N . THR A 1 76 ? 18.541 20.898 19.320 1.00 54.38 76 THR A N 1
ATOM 610 C CA . THR A 1 76 ? 18.637 22.260 19.836 1.00 54.00 76 THR A CA 1
ATOM 611 C C . THR A 1 76 ? 18.308 22.260 21.336 1.00 54.35 76 THR A C 1
ATOM 612 O O . THR A 1 76 ? 18.167 23.310 21.983 1.00 54.58 76 THR A O 1
ATOM 616 N N . HIS A 1 77 ? 18.187 21.050 21.869 1.00 54.06 77 HIS A N 1
ATOM 617 C CA . HIS A 1 77 ? 17.891 20.821 23.270 1.00 54.49 77 HIS A CA 1
ATOM 618 C C . HIS A 1 77 ? 16.559 21.399 23.745 1.00 51.65 77 HIS A C 1
ATOM 619 O O . HIS A 1 77 ? 16.465 21.962 24.837 1.00 52.28 77 HIS A O 1
ATOM 626 N N . LYS A 1 78 ? 15.541 21.272 22.892 1.00 47.71 78 LYS A N 1
ATOM 627 C CA . LYS A 1 78 ? 14.169 21.653 23.237 1.00 44.67 78 LYS A CA 1
ATOM 628 C C . LYS A 1 78 ? 13.437 20.306 23.435 1.00 40.49 78 LYS A C 1
ATOM 629 O O . LYS A 1 78 ? 13.961 19.240 23.101 1.00 38.33 78 LYS A O 1
ATOM 635 N N . PHE A 1 79 ? 12.236 20.345 23.990 1.00 37.27 79 PHE A N 1
ATOM 636 C CA . PHE A 1 79 ? 11.474 19.117 24.112 1.00 35.71 79 PHE A CA 1
ATOM 637 C C . PHE A 1 79 ? 10.284 19.236 23.171 1.00 34.64 79 PHE A C 1
ATOM 638 O O . PHE A 1 79 ? 9.417 20.070 23.379 1.00 34.75 79 PHE A O 1
ATOM 646 N N . ARG A 1 80 ? 10.245 18.427 22.124 1.00 34.68 80 ARG A N 1
ATOM 647 C CA . ARG A 1 80 ? 9.107 18.485 21.218 1.00 35.83 80 ARG A CA 1
ATOM 648 C C . ARG A 1 80 ? 8.017 17.535 21.685 1.00 33.47 80 ARG A C 1
ATOM 649 O O . ARG A 1 80 ? 8.197 16.320 21.691 1.00 33.34 80 ARG A O 1
ATOM 657 N N . LEU A 1 81 ? 6.888 18.107 22.074 1.00 31.57 81 LEU A N 1
ATOM 658 C CA . LEU A 1 81 ? 5.751 17.342 22.553 1.00 32.61 81 LEU A CA 1
ATOM 659 C C . LEU A 1 81 ? 5.075 16.603 21.386 1.00 32.33 81 LEU A C 1
ATOM 660 O O . LEU A 1 81 ? 4.870 17.186 20.310 1.00 31.71 81 LEU A O 1
ATOM 665 N N . HIS A 1 82 ? 4.761 15.321 21.589 1.00 31.00 82 HIS A N 1
ATOM 666 C CA . HIS A 1 82 ? 4.086 14.521 20.567 1.00 30.14 82 HIS A CA 1
ATOM 667 C C . HIS A 1 82 ? 2.586 14.466 20.841 1.00 28.79 82 HIS A C 1
ATOM 668 O O . HIS A 1 82 ? 2.146 14.516 21.987 1.00 26.78 82 HIS A O 1
ATOM 675 N N . VAL A 1 83 ? 1.790 14.349 19.787 1.00 28.71 83 VAL A N 1
ATOM 676 C CA . VAL A 1 83 ? 0.343 14.332 19.974 1.00 28.12 83 VAL A CA 1
ATOM 677 C C . VAL A 1 83 ? -0.129 13.102 20.751 1.00 26.69 83 VAL A C 1
ATOM 678 O O . VAL A 1 83 ? -1.265 13.046 21.219 1.00 25.49 83 VAL A O 1
ATO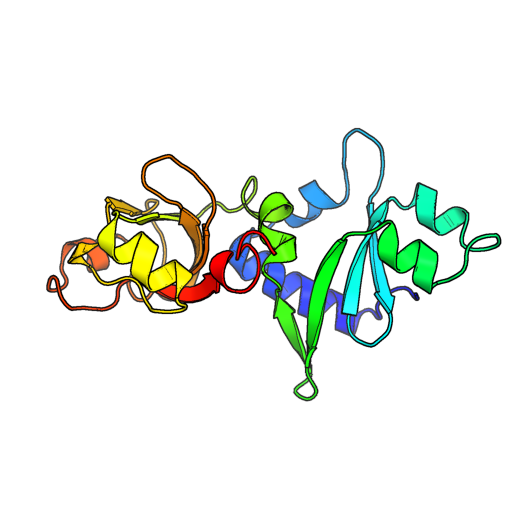M 682 N N . THR A 1 84 ? 0.758 12.129 20.917 1.00 27.36 84 THR A N 1
ATOM 683 C CA . THR A 1 84 ? 0.429 10.938 21.689 1.00 26.31 84 THR A CA 1
ATOM 684 C C . THR A 1 84 ? 0.222 11.302 23.166 1.00 26.55 84 THR A C 1
ATOM 685 O O . THR A 1 84 ? -0.381 10.554 23.940 1.00 25.53 84 THR A O 1
ATOM 689 N N . ALA A 1 85 ? 0.709 12.470 23.552 1.00 26.61 85 ALA A N 1
ATOM 690 C CA . ALA A 1 85 ? 0.538 12.929 24.921 1.00 24.94 85 ALA A CA 1
ATOM 691 C C . ALA A 1 85 ? -0.821 13.587 25.155 1.00 25.56 85 ALA A C 1
ATOM 692 O O . ALA A 1 85 ? -1.201 13.847 26.294 1.00 22.95 85 ALA A O 1
ATOM 694 N N . LEU A 1 86 ? -1.554 13.842 24.077 1.00 24.44 86 LEU A N 1
ATOM 695 C CA . LEU A 1 86 ? -2.848 14.523 24.151 1.00 23.73 86 LEU A CA 1
ATOM 696 C C . LEU A 1 86 ? -3.869 13.983 25.137 1.00 23.63 86 LEU A C 1
ATOM 697 O O . LEU A 1 86 ? -4.434 14.742 25.916 1.00 22.51 86 LEU A O 1
ATOM 702 N N . ASP A 1 87 ? -4.105 12.679 25.118 1.00 23.90 87 ASP A N 1
ATOM 703 C CA . ASP A 1 87 ? -5.081 12.082 26.030 1.00 25.14 87 ASP A CA 1
ATOM 704 C C . ASP A 1 87 ? -4.777 12.328 27.516 1.00 24.63 87 ASP A C 1
ATOM 705 O O . ASP A 1 87 ? -5.695 12.416 28.333 1.00 22.71 87 ASP A O 1
ATOM 710 N N . TYR A 1 88 ? -3.493 12.413 27.864 1.00 23.66 88 TYR A N 1
ATOM 711 C CA . TYR A 1 88 ? -3.053 12.596 29.251 1.00 25.10 88 TYR A CA 1
ATOM 712 C C . TYR A 1 88 ? -3.034 14.033 29.719 1.00 25.49 88 TYR A C 1
ATOM 713 O O . TYR A 1 88 ? -3.341 14.303 30.881 1.00 24.77 88 TYR A O 1
ATOM 722 N N . LEU A 1 89 ? -2.679 14.948 28.823 1.00 23.71 89 LEU A N 1
ATOM 723 C CA . LEU A 1 89 ? -2.603 16.355 29.173 1.00 23.98 89 LEU A CA 1
ATOM 724 C C . LEU A 1 89 ? -3.926 17.091 29.053 1.00 24.47 89 LEU A C 1
ATOM 725 O O . LEU A 1 89 ? -4.215 17.975 29.852 1.00 22.88 89 LEU A O 1
ATOM 730 N N . ALA A 1 90 ? -4.734 16.720 28.064 1.00 23.58 90 ALA A N 1
ATOM 731 C CA . ALA A 1 90 ? -6.011 17.393 27.835 1.00 23.97 90 ALA A CA 1
ATOM 732 C C . ALA A 1 90 ? -6.860 17.606 29.085 1.00 25.53 90 ALA A C 1
ATOM 733 O O . ALA A 1 90 ? -7.364 18.710 29.293 1.00 26.36 90 ALA A O 1
ATOM 735 N N . PRO A 1 91 ? -7.038 16.565 29.932 1.00 25.71 91 PRO A N 1
ATOM 736 C CA . PRO A 1 91 ? -7.847 16.721 31.150 1.00 26.55 91 PRO A CA 1
ATOM 737 C C . PRO A 1 91 ? -7.288 17.759 32.116 1.00 25.25 91 PRO A C 1
ATOM 738 O O . PRO A 1 91 ? -8.009 18.264 32.966 1.00 26.75 91 PRO A O 1
ATOM 742 N N . TYR A 1 92 ? -6.011 18.093 31.953 1.00 24.47 92 TYR A N 1
ATOM 743 C CA . TYR A 1 92 ? -5.327 19.025 32.840 1.00 24.58 92 TYR A CA 1
ATOM 744 C C . TYR A 1 92 ? -4.901 20.351 32.223 1.00 25.02 92 TYR A C 1
ATOM 745 O O . TYR A 1 92 ? -4.136 21.102 32.829 1.00 24.15 92 TYR A O 1
ATOM 754 N N . ALA A 1 93 ? -5.394 20.641 31.022 1.00 25.17 93 ALA A N 1
ATOM 755 C CA . ALA A 1 93 ? -5.063 21.889 30.328 1.00 26.41 93 ALA A CA 1
ATOM 756 C C . ALA A 1 93 ? -6.121 22.951 30.644 1.00 27.83 93 ALA A C 1
ATOM 757 O O . ALA A 1 93 ? -7.260 22.824 30.199 1.00 29.47 93 ALA A O 1
ATOM 759 N N . LYS A 1 94 ? -5.758 24.007 31.377 1.00 28.61 94 LYS A N 1
ATOM 760 C CA . LYS A 1 94 ? -6.741 25.046 31.731 1.00 30.44 94 LYS A CA 1
ATOM 761 C C . LYS A 1 94 ? -7.260 25.851 30.537 1.00 29.37 94 LYS A C 1
ATOM 762 O O . LYS A 1 94 ? -8.467 26.133 30.435 1.00 29.60 94 LYS A O 1
ATOM 768 N N . TYR A 1 95 ? -6.376 26.189 29.609 1.00 26.12 95 TYR A N 1
ATOM 769 C CA . TYR A 1 95 ? -6.802 27.005 28.484 1.00 24.74 95 TYR A CA 1
ATOM 770 C C . TYR A 1 95 ? -7.105 26.144 27.276 1.00 22.98 95 TYR A C 1
ATOM 771 O O . TYR A 1 95 ? -6.219 25.494 26.739 1.00 21.56 95 TYR A O 1
ATOM 780 N N . LYS A 1 96 ? -8.370 26.150 26.864 1.00 23.14 96 LYS A N 1
ATOM 781 C CA . LYS A 1 96 ? -8.846 25.348 25.752 1.00 22.52 96 LYS A CA 1
ATOM 782 C C . LYS A 1 96 ? -9.523 26.193 24.690 1.00 23.14 96 LYS A C 1
ATOM 783 O O . LYS A 1 96 ? -10.056 27.262 24.976 1.00 23.44 96 LYS A O 1
ATOM 789 N N . VAL A 1 97 ? -9.493 25.702 23.459 1.00 23.85 97 VAL A N 1
ATOM 790 C CA . VAL A 1 97 ? -10.176 26.379 22.364 1.00 23.16 97 VAL A CA 1
ATOM 791 C C . VAL A 1 97 ? -11.015 25.332 21.645 1.00 24.10 97 VAL A C 1
ATOM 792 O O . VAL A 1 97 ? -10.551 24.229 21.380 1.00 25.53 97 VAL A O 1
ATOM 796 N N . TRP A 1 98 ? -12.262 25.681 21.357 1.00 22.30 98 TRP A N 1
ATOM 797 C CA . TRP A 1 98 ? -13.178 24.788 20.660 1.00 23.73 98 TRP A CA 1
ATOM 798 C C . TRP A 1 98 ? -13.333 25.345 19.249 1.00 24.17 98 TRP A C 1
ATOM 799 O O . TRP A 1 98 ? -13.661 26.521 19.077 1.00 23.25 98 TRP A O 1
ATOM 810 N N . ILE A 1 99 ? -13.110 24.511 18.237 1.00 23.83 99 ILE A N 1
ATOM 811 C CA . ILE A 1 99 ? -13.162 25.002 16.866 1.00 23.74 99 ILE A CA 1
ATOM 812 C C . ILE A 1 99 ? -14.261 24.350 16.051 1.00 23.91 99 ILE A C 1
ATOM 813 O O . ILE A 1 99 ? -14.636 23.199 16.301 1.00 23.15 99 ILE A O 1
ATOM 818 N N . LYS A 1 100 ? -14.777 25.115 15.088 1.00 22.52 100 LYS A N 1
ATOM 819 C CA . LYS A 1 100 ? -15.882 24.702 14.219 1.00 23.89 100 LYS A CA 1
ATOM 820 C C . LYS A 1 100 ? -15.425 23.689 13.188 1.00 24.15 100 LYS A C 1
ATOM 821 O O . LYS A 1 100 ? -14.225 23.492 12.997 1.00 23.39 100 L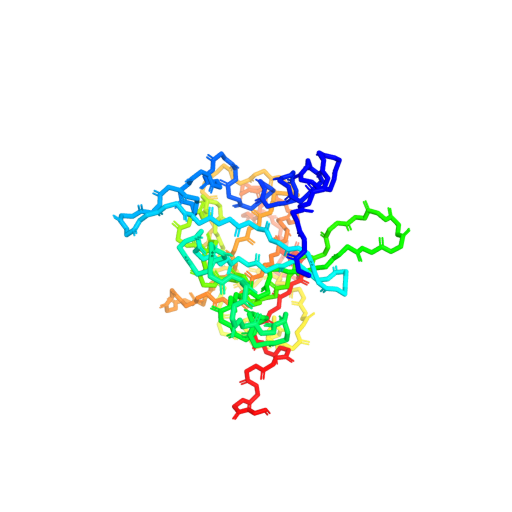YS A O 1
ATOM 827 N N . PRO A 1 101 ? -16.380 23.016 12.522 1.00 25.00 101 PRO A N 1
ATOM 828 C CA . PRO A 1 101 ? -16.086 21.998 11.512 1.00 25.81 101 PRO A CA 1
ATOM 829 C C . PRO A 1 101 ? -15.030 22.324 10.483 1.00 24.98 101 PRO A C 1
ATOM 830 O O . PRO A 1 101 ? -14.159 21.494 10.230 1.00 26.73 101 PRO A O 1
ATOM 834 N N . GLY A 1 102 ? -15.086 23.522 9.905 1.00 24.38 102 GLY A N 1
ATOM 835 C CA . GLY A 1 102 ? -14.094 23.913 8.917 1.00 23.96 102 GLY A CA 1
ATOM 836 C C . GLY A 1 102 ? -12.697 24.011 9.483 1.00 22.98 102 GLY A C 1
ATOM 837 O O . GLY A 1 102 ? -11.729 23.534 8.897 1.00 23.55 102 GLY A O 1
ATOM 838 N N . ALA A 1 103 ? -12.595 24.645 10.639 1.00 22.07 103 ALA A N 1
ATOM 839 C CA . ALA A 1 103 ? -11.318 24.794 11.308 1.00 23.90 103 ALA A CA 1
ATOM 840 C C . ALA A 1 103 ? -10.815 23.422 11.746 1.00 22.77 103 ALA A C 1
ATOM 841 O O . ALA A 1 103 ? -9.637 23.126 11.673 1.00 26.41 103 ALA A O 1
ATOM 843 N N . GLU A 1 104 ? -11.740 22.575 12.174 1.00 24.76 104 GLU A N 1
ATOM 844 C CA . GLU A 1 104 ? -11.417 21.227 12.620 1.00 25.40 104 GLU A CA 1
ATOM 845 C C . GLU A 1 104 ? -10.754 20.433 11.504 1.00 29.12 104 GLU A C 1
ATOM 846 O O . GLU A 1 104 ? -9.758 19.737 11.738 1.00 26.63 104 GLU A O 1
ATOM 852 N N . GLN A 1 105 ? -11.305 20.538 10.295 1.00 28.23 105 GLN A N 1
ATOM 853 C CA . GLN A 1 105 ? -10.761 19.818 9.149 1.00 28.27 105 GLN A CA 1
ATOM 854 C C . GLN A 1 105 ? -9.359 20.307 8.814 1.00 26.53 105 GLN A C 1
ATOM 855 O O . GLN A 1 105 ? -8.453 19.506 8.577 1.00 29.03 105 GLN A O 1
ATOM 861 N N . SER A 1 106 ? -9.191 21.624 8.784 1.00 25.28 106 SER A N 1
ATOM 862 C CA . SER A 1 106 ? -7.912 22.235 8.458 1.00 27.48 106 SER A CA 1
ATOM 863 C C . SER A 1 106 ? -6.849 21.875 9.504 1.00 27.62 106 SER A C 1
ATOM 864 O O . SER A 1 106 ? -5.708 21.555 9.156 1.00 26.58 106 SER A O 1
ATOM 867 N N . PHE A 1 107 ? -7.228 21.932 10.784 1.00 26.03 107 PHE A N 1
ATOM 868 C CA . PHE A 1 107 ? -6.315 21.633 11.895 1.00 25.08 107 PHE A CA 1
ATOM 869 C C . PHE A 1 107 ? -5.818 20.189 11.806 1.00 24.82 107 PHE A C 1
ATOM 870 O O . PHE A 1 107 ? -4.639 19.904 12.032 1.00 27.09 107 PHE A O 1
ATOM 878 N N . LEU A 1 108 ? -6.723 19.279 11.464 1.00 24.98 108 LEU A N 1
ATOM 879 C CA . LEU A 1 108 ? -6.364 17.877 11.328 1.00 25.41 108 LEU A CA 1
ATOM 880 C C . LEU A 1 108 ? -5.528 17.611 10.075 1.00 28.06 108 LEU A C 1
ATOM 881 O O . LEU A 1 108 ? -5.109 16.480 9.835 1.00 30.22 108 LEU A O 1
ATOM 886 N N . TYR A 1 109 ? -5.316 18.650 9.269 1.00 27.64 109 TYR A N 1
ATOM 887 C CA . TYR A 1 109 ? -4.461 18.550 8.095 1.00 29.65 109 TYR A CA 1
ATOM 888 C C . TYR A 1 109 ? -3.215 19.358 8.440 1.00 29.91 109 TYR A C 1
ATOM 889 O O . TYR A 1 109 ? -2.372 19.606 7.595 1.00 30.15 109 TYR A O 1
ATOM 898 N N . GLY A 1 110 ? -3.124 19.765 9.703 1.00 29.32 110 GLY A N 1
ATOM 899 C CA . GLY A 1 110 ? -1.964 20.492 10.178 1.00 28.86 110 GLY A CA 1
ATOM 900 C C . GLY A 1 110 ? -1.977 21.995 10.010 1.00 27.85 110 GLY A C 1
ATOM 901 O O . GLY A 1 110 ? -0.925 22.621 10.106 1.00 27.69 110 GLY A O 1
ATOM 902 N N . ASN A 1 111 ? -3.140 22.593 9.771 1.00 27.42 111 ASN A N 1
ATOM 903 C CA . ASN A 1 111 ? -3.190 24.048 9.584 1.00 27.91 111 ASN A CA 1
ATOM 904 C C . ASN A 1 111 ? -3.666 24.832 10.796 1.00 27.82 111 ASN A C 1
ATOM 905 O O . ASN A 1 111 ? -4.226 24.269 11.731 1.00 24.90 111 ASN A O 1
ATOM 910 N N . HIS A 1 112 ? -3.457 26.145 10.757 1.00 26.14 112 HIS A N 1
ATOM 911 C CA . HIS A 1 112 ? -3.872 27.038 11.837 1.00 25.66 112 HIS A CA 1
ATOM 912 C C . HIS A 1 112 ? -5.363 27.272 11.851 1.00 24.64 112 HIS A C 1
ATOM 913 O O . HIS A 1 112 ? -6.029 27.117 10.830 1.00 22.17 112 HIS A O 1
ATOM 920 N N . VAL A 1 113 ? -5.859 27.639 13.030 1.00 23.00 113 VAL A N 1
ATOM 921 C CA . VAL A 1 113 ? -7.251 27.962 13.246 1.00 23.12 113 VAL A CA 1
ATOM 922 C C . VAL A 1 113 ? -7.453 29.454 13.002 1.00 23.36 113 VAL A C 1
ATOM 923 O O . VAL A 1 113 ? -6.774 30.319 13.581 1.00 22.87 113 VAL A O 1
ATOM 927 N N . LEU A 1 114 ? -8.384 29.749 12.109 1.00 22.85 114 LEU A N 1
ATOM 928 C CA . LEU A 1 114 ? -8.718 31.129 11.828 1.00 23.29 114 LEU A CA 1
ATOM 929 C C . LEU A 1 114 ? -9.942 31.507 12.661 1.00 23.99 114 LEU A C 1
ATOM 930 O O . LEU A 1 114 ? -10.711 30.646 13.111 1.00 24.84 114 LEU A O 1
ATOM 935 N N . LYS A 1 115 ? -10.100 32.809 12.869 1.00 23.18 115 LYS A N 1
ATOM 936 C CA . LYS A 1 115 ? -11.192 33.371 13.655 1.00 23.27 115 LYS A CA 1
ATOM 937 C C . LYS A 1 115 ? -12.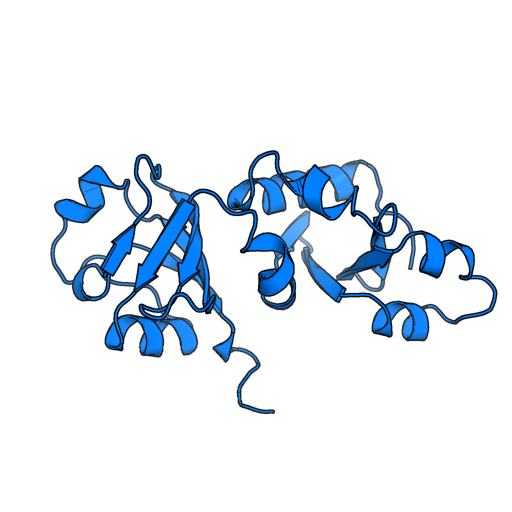577 32.820 13.269 1.00 24.01 115 LYS A C 1
ATOM 938 O O . LYS A 1 115 ? -13.435 32.545 14.132 1.00 22.52 115 LYS A O 1
ATOM 944 N N . SER A 1 116 ? -12.798 32.648 11.973 1.00 23.82 116 SER A N 1
ATOM 945 C CA . SER A 1 116 ? -14.072 32.120 11.502 1.00 24.98 116 SER A CA 1
ATOM 946 C C . SER A 1 116 ? -14.406 30.756 12.097 1.00 24.78 116 SER A C 1
ATOM 947 O O . SER A 1 116 ? -15.576 30.384 12.184 1.00 25.46 116 SER A O 1
ATOM 950 N N . GLY A 1 117 ? -13.371 30.018 12.491 1.00 24.44 117 GLY A N 1
ATOM 951 C CA . GLY A 1 117 ? -13.557 28.689 13.049 1.00 23.99 117 GLY A CA 1
ATOM 952 C C . GLY A 1 117 ? -13.517 28.619 14.569 1.00 24.53 117 GLY A C 1
ATOM 953 O O . GLY A 1 117 ? -13.592 27.535 15.152 1.00 23.02 117 GLY A O 1
ATOM 954 N N . LEU A 1 118 ? -13.414 29.767 15.226 1.00 24.37 118 LEU A N 1
ATOM 955 C CA . LEU A 1 118 ? -13.337 29.780 16.675 1.00 26.13 118 LEU A CA 1
ATOM 956 C C . LEU A 1 118 ? -14.725 29.678 17.271 1.00 27.09 118 LEU A C 1
ATOM 957 O O . LEU A 1 118 ? -15.524 30.601 17.148 1.00 26.25 118 LEU A O 1
ATOM 962 N N . GLY A 1 119 ? -15.002 28.553 17.917 1.00 24.92 119 GLY A N 1
ATOM 963 C CA . GLY A 1 119 ? -16.291 28.353 18.544 1.00 26.10 119 GLY A CA 1
ATOM 964 C C . GLY A 1 119 ? -16.325 28.876 19.965 1.00 28.92 119 GLY A C 1
ATOM 965 O O . GLY A 1 119 ? -17.279 29.532 20.357 1.00 27.87 119 GLY A O 1
ATOM 966 N N . ARG A 1 120 ? -15.282 28.594 20.736 1.00 27.89 120 ARG A N 1
ATOM 967 C CA . ARG A 1 120 ? -15.209 29.037 22.122 1.00 29.67 120 ARG A CA 1
ATOM 968 C C . ARG A 1 120 ? -13.755 28.983 22.587 1.00 28.42 120 ARG A C 1
ATOM 969 O O . ARG A 1 120 ? -12.996 28.114 22.149 1.00 25.28 120 ARG A O 1
ATOM 977 N N . ILE A 1 121 ? -13.353 29.931 23.427 1.00 26.96 121 ILE A N 1
ATOM 978 C CA . ILE A 1 121 ? -11.993 29.949 23.961 1.00 28.00 121 ILE A CA 1
ATOM 979 C C . ILE A 1 121 ? -12.082 30.269 25.456 1.00 29.41 121 ILE A C 1
ATOM 980 O O . ILE A 1 121 ? -12.921 31.068 25.883 1.00 30.42 121 ILE A O 1
ATOM 985 N N . THR A 1 122 ? -11.238 29.634 26.258 1.00 29.12 122 THR A N 1
ATOM 986 C CA . THR A 1 122 ? -11.253 29.865 27.701 1.00 28.70 122 THR A CA 1
ATOM 987 C C . THR A 1 122 ? -10.958 31.327 28.070 1.00 27.38 122 THR A C 1
ATOM 988 O O . THR A 1 122 ? -10.140 31.984 27.426 1.00 25.29 122 THR A O 1
ATOM 992 N N . GLU A 1 123 ? -11.624 31.832 29.106 1.00 29.27 123 GLU A N 1
ATOM 993 C CA . GLU A 1 123 ? -11.395 33.203 29.555 1.00 30.35 123 GLU A CA 1
ATOM 994 C C . GLU A 1 123 ? -9.971 33.375 30.069 1.00 29.13 123 GLU A C 1
ATOM 995 O O . GLU A 1 123 ? -9.354 32.443 30.601 1.00 30.59 123 GLU A O 1
ATOM 1001 N N . ASN A 1 124 ? -9.453 34.579 29.869 1.00 30.31 124 ASN A N 1
ATOM 1002 C CA . ASN A 1 124 ? -8.117 34.945 30.296 1.00 31.19 124 ASN A CA 1
ATOM 1003 C C . ASN A 1 124 ? -7.025 34.096 29.671 1.00 29.78 124 ASN A C 1
ATOM 1004 O O . ASN A 1 124 ? -6.019 33.799 30.313 1.00 27.35 124 ASN A O 1
ATOM 1009 N N . THR A 1 125 ? -7.222 33.703 28.418 1.00 27.26 125 THR A N 1
ATOM 1010 C CA . THR A 1 125 ? -6.159 33.018 27.704 1.00 26.91 125 THR A CA 1
ATOM 1011 C C . THR A 1 125 ? -5.243 34.139 27.207 1.00 26.93 125 THR A C 1
ATOM 1012 O O . THR A 1 125 ? -5.656 34.986 26.407 1.00 28.36 125 THR A O 1
ATOM 1016 N N . SER A 1 126 ? -3.998 34.130 27.660 1.00 27.03 126 SER A N 1
ATOM 1017 C CA . SER A 1 126 ? -3.051 35.141 27.233 1.00 29.10 126 SER A CA 1
ATOM 1018 C C . SER A 1 126 ? -2.531 34.851 25.839 1.00 28.98 126 SER A C 1
ATOM 1019 O O . SER A 1 126 ? -2.615 33.728 25.371 1.00 27.39 126 SER A O 1
ATOM 1022 N N . GLN A 1 127 ? -2.017 35.874 25.165 1.00 28.89 127 GLN A N 1
ATOM 1023 C CA . GLN A 1 127 ? -1.442 35.676 23.842 1.00 29.78 127 GLN A CA 1
ATOM 1024 C C . GLN A 1 127 ? -0.239 34.744 23.989 1.00 31.46 127 GLN A C 1
ATOM 1025 O O . GLN A 1 127 ? 0.549 34.869 24.934 1.00 29.11 127 GLN A O 1
ATOM 1031 N N . TYR A 1 128 ? -0.106 33.805 23.060 1.00 30.50 128 TYR A N 1
ATOM 1032 C CA . TYR A 1 128 ? 0.990 32.842 23.086 1.00 30.50 128 TYR A CA 1
ATOM 1033 C C . TYR A 1 128 ? 0.857 31.747 24.149 1.00 29.09 128 TYR A C 1
ATOM 1034 O O . TYR A 1 128 ? 1.780 30.970 24.365 1.00 29.44 128 TYR A O 1
ATOM 1043 N N . GLN A 1 129 ? -0.295 31.670 24.799 1.00 28.08 129 GLN A N 1
ATOM 1044 C CA . GLN A 1 129 ? -0.536 30.623 25.788 1.00 26.28 129 GLN A CA 1
ATOM 1045 C C . GLN A 1 129 ? -0.719 29.274 25.059 1.00 27.33 129 GLN A C 1
ATOM 1046 O O . GLN A 1 129 ? -1.394 29.212 24.021 1.00 25.22 129 GLN A O 1
ATOM 1052 N N . GLY A 1 130 ? -0.111 28.212 25.597 1.00 24.90 130 GLY A N 1
ATOM 1053 C CA . GLY A 1 130 ? -0.297 26.880 25.045 1.00 24.25 130 GLY A CA 1
ATOM 1054 C C . GLY A 1 130 ? -1.730 26.424 25.310 1.00 24.41 130 GLY A C 1
ATOM 1055 O O . GLY A 1 130 ? -2.214 26.447 26.444 1.00 24.26 130 GLY A O 1
ATOM 1056 N N . VAL A 1 131 ? -2.441 26.033 24.262 1.00 22.06 131 VAL A N 1
ATOM 1057 C CA . VAL A 1 131 ? -3.814 25.580 24.456 1.00 20.75 131 VAL A CA 1
ATOM 1058 C C . VAL A 1 131 ? -4.037 24.186 23.909 1.00 20.33 131 VAL A C 1
ATOM 1059 O O . VAL A 1 131 ? -3.278 23.704 23.078 1.00 21.81 131 VAL A O 1
ATOM 1063 N N . VAL A 1 132 ? -5.071 23.531 24.416 1.00 22.41 132 VAL A N 1
ATOM 1064 C CA . VAL A 1 132 ? -5.472 22.253 23.863 1.00 23.07 132 VAL A CA 1
ATOM 1065 C C . VAL A 1 132 ? -6.692 22.585 22.994 1.00 23.37 132 VAL A C 1
ATOM 1066 O O . VAL A 1 132 ? -7.625 23.275 23.415 1.00 22.24 132 VAL A O 1
ATOM 1070 N N . VAL A 1 133 ? -6.630 22.126 21.753 1.00 23.62 133 VAL A N 1
ATOM 1071 C CA . VAL A 1 133 ? -7.663 22.372 20.764 1.00 21.79 133 VAL A CA 1
ATOM 1072 C C . VAL A 1 133 ? -8.695 21.240 20.763 1.00 21.05 133 VAL A C 1
ATOM 1073 O O . VAL A 1 133 ? -8.333 20.058 20.797 1.00 23.06 133 VAL A O 1
ATOM 1077 N N . TYR A 1 134 ? -9.975 21.617 20.759 1.00 19.79 134 TYR A N 1
ATOM 1078 C CA . TYR A 1 134 ? -11.092 20.678 20.772 1.00 21.67 134 TYR A CA 1
ATOM 1079 C C . TYR A 1 134 ? -12.084 20.938 19.626 1.00 23.25 134 TYR A C 1
ATOM 1080 O O . TYR A 1 134 ? -12.148 22.031 19.057 1.00 22.22 134 TYR A O 1
ATOM 1089 N N . SER A 1 135 ? -12.874 19.918 19.308 1.00 23.59 135 SER A N 1
ATOM 1090 C CA . SER A 1 135 ? -13.939 20.054 18.315 1.00 25.23 135 SER A CA 1
ATOM 1091 C C . SER A 1 135 ? -15.148 20.584 19.091 1.00 26.20 135 SER A C 1
ATOM 1092 O O . SER A 1 135 ? -15.123 20.681 20.322 1.00 25.12 135 SER A O 1
ATOM 1095 N N . MET A 1 136 ? -16.215 20.913 18.377 1.00 26.16 136 MET A N 1
ATOM 1096 C CA . MET A 1 136 ? -17.394 21.405 19.053 1.00 28.67 136 MET A CA 1
ATOM 1097 C C . MET A 1 136 ? -18.053 20.295 19.846 1.00 30.35 136 MET A C 1
ATOM 1098 O O . MET A 1 136 ? -18.896 20.552 20.688 1.00 30.25 136 MET A O 1
ATOM 1103 N N . ALA A 1 137 ? -17.639 19.060 19.601 1.00 31.40 137 ALA A N 1
ATOM 1104 C CA . ALA A 1 137 ? -18.195 17.935 20.332 1.00 34.61 137 ALA A CA 1
ATOM 1105 C C . ALA A 1 137 ? -17.310 17.623 21.540 1.00 34.29 137 ALA A C 1
ATOM 1106 O O . ALA A 1 137 ? -17.411 16.564 22.150 1.00 34.90 137 ALA A O 1
ATOM 1108 N N . ASP A 1 138 ? -16.426 18.550 21.869 1.00 34.01 138 ASP A N 1
ATOM 1109 C CA . ASP A 1 138 ? -15.544 18.387 23.010 1.00 34.53 138 ASP A CA 1
ATOM 1110 C C . ASP A 1 138 ? -14.519 17.261 22.857 1.00 33.52 138 ASP A C 1
ATOM 1111 O O . ASP A 1 138 ? -14.120 16.640 23.837 1.00 32.69 138 ASP A O 1
ATOM 1116 N N . ILE A 1 139 ? -14.083 17.001 21.633 1.00 31.26 139 ILE A N 1
ATOM 1117 C CA . ILE A 1 139 ? -13.086 15.965 21.393 1.00 29.57 139 ILE A CA 1
ATOM 1118 C C . ILE A 1 139 ? -11.704 16.582 21.226 1.00 28.49 139 ILE A C 1
ATOM 1119 O O . ILE A 1 139 ? -11.535 17.504 20.428 1.00 26.12 139 ILE A O 1
ATOM 1124 N N . PRO A 1 140 ? -10.700 16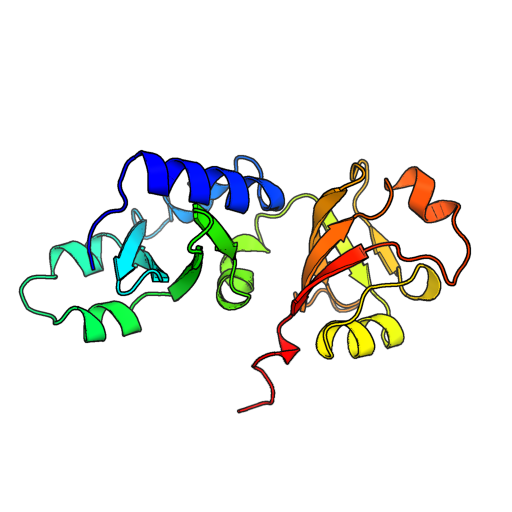.095 21.984 1.00 27.77 140 PRO A N 1
ATOM 1125 C CA . PRO A 1 140 ? -9.357 16.668 21.844 1.00 27.99 140 PRO A CA 1
ATOM 1126 C C . PRO A 1 140 ? -8.793 16.420 20.446 1.00 27.13 140 PRO A C 1
ATOM 1127 O O . PRO A 1 140 ? -8.806 15.281 19.977 1.00 28.02 140 PRO A O 1
ATOM 1131 N N . LEU A 1 141 ? -8.296 17.475 19.795 1.00 24.42 141 LEU A N 1
ATOM 1132 C CA . LEU A 1 141 ? -7.736 17.353 18.444 1.00 23.17 141 LEU A CA 1
ATOM 1133 C C . LEU A 1 141 ? -6.222 17.584 18.396 1.00 22.40 141 LEU A C 1
ATOM 1134 O O . LEU A 1 141 ? -5.552 17.156 17.456 1.00 24.13 141 LEU A O 1
ATOM 1139 N N . GLY A 1 142 ? -5.691 18.276 19.400 1.00 21.95 142 GLY A N 1
ATOM 1140 C CA . GLY A 1 142 ? -4.269 18.555 19.424 1.00 20.88 142 GLY A CA 1
ATOM 1141 C C . GLY A 1 142 ? -3.828 19.744 20.252 1.00 19.91 142 GLY A C 1
ATOM 1142 O O . GLY A 1 142 ? -4.561 20.267 21.086 1.00 22.36 142 GLY A O 1
ATOM 1143 N N . PHE A 1 143 ? -2.605 20.172 19.986 1.00 21.99 143 PHE A N 1
ATOM 1144 C CA . PHE A 1 143 ? -1.992 21.276 20.693 1.00 23.60 143 PHE A CA 1
ATOM 1145 C C . PHE A 1 143 ? -1.818 22.489 19.811 1.00 24.22 143 PHE A C 1
ATOM 1146 O O . PHE A 1 143 ? -1.482 22.373 18.632 1.00 23.87 143 PHE A O 1
ATOM 1154 N N . GLY A 1 144 ? -2.028 23.659 20.399 1.00 24.35 144 GLY A N 1
ATOM 1155 C CA . GLY A 1 144 ? -1.857 24.891 19.662 1.00 24.87 144 GLY A CA 1
ATOM 1156 C C . GLY A 1 144 ? -1.367 26.008 20.563 1.00 23.72 144 GLY A C 1
ATOM 1157 O O . GLY A 1 144 ? -1.196 25.836 21.773 1.00 22.88 144 GLY A O 1
ATOM 1158 N N . VAL A 1 145 ? -1.125 27.164 19.967 1.00 22.80 145 VAL A N 1
ATOM 1159 C CA . VAL A 1 145 ? -0.704 28.324 20.723 1.00 23.64 145 VAL A CA 1
ATOM 1160 C C . VAL A 1 145 ? -1.619 29.482 20.340 1.00 23.78 145 VAL A C 1
ATOM 1161 O O . VAL A 1 145 ? -1.797 29.760 19.157 1.00 24.47 145 VAL A O 1
ATOM 1165 N N . ALA A 1 146 ? -2.214 30.129 21.342 1.00 23.72 146 ALA A N 1
ATOM 1166 C CA . ALA A 1 146 ? -3.115 31.273 21.126 1.00 25.13 146 ALA A CA 1
ATOM 1167 C C . ALA A 1 146 ? -2.393 32.437 20.426 1.00 26.50 146 ALA A C 1
ATOM 1168 O O . ALA A 1 146 ? -1.370 32.936 20.918 1.00 25.33 146 ALA A O 1
ATOM 1170 N N . ALA A 1 147 ? -2.907 32.856 19.272 1.00 27.61 147 ALA A N 1
ATOM 1171 C CA . ALA A 1 147 ? -2.272 33.937 18.527 1.00 29.09 147 ALA A CA 1
ATOM 1172 C C . ALA A 1 147 ? -2.635 35.301 19.104 1.00 28.88 147 ALA A C 1
ATOM 1173 O O . ALA A 1 147 ? -1.945 36.288 18.872 1.00 33.07 147 ALA A O 1
ATOM 1175 N N . LYS A 1 148 ? -3.729 35.349 19.852 1.00 29.70 148 LYS A N 1
ATOM 1176 C CA . LYS A 1 148 ? -4.187 36.584 20.469 1.00 30.99 148 LYS A CA 1
ATOM 1177 C C . LYS A 1 148 ? -4.766 36.215 21.809 1.00 29.74 148 LYS A C 1
ATOM 1178 O O . LYS A 1 148 ? -5.005 35.043 22.077 1.00 28.86 148 LYS A O 1
ATOM 1184 N N .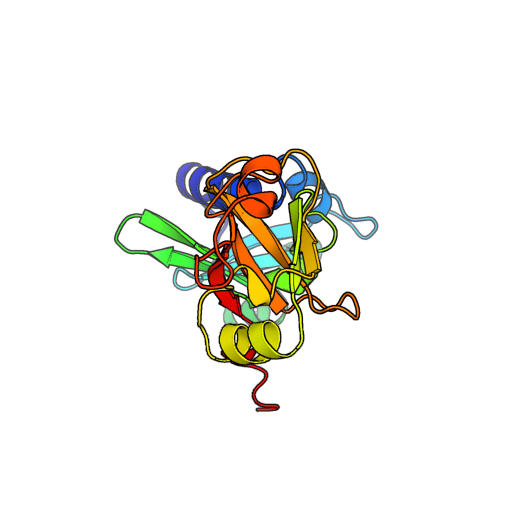 SER A 1 149 ? -4.997 37.205 22.658 1.00 29.81 149 SER A N 1
ATOM 1185 C CA . SER A 1 149 ? -5.641 36.923 23.932 1.00 26.87 149 SER A CA 1
ATOM 1186 C C . SER A 1 149 ? -7.137 36.664 23.674 1.00 27.01 149 SER A C 1
ATOM 1187 O O . SER A 1 149 ? -7.654 36.919 22.587 1.00 27.69 149 SER A O 1
ATOM 1190 N N . THR A 1 150 ? -7.833 36.182 24.691 1.00 25.71 150 THR A N 1
ATOM 1191 C CA . THR A 1 150 ? -9.254 35.938 24.569 1.00 28.52 150 THR A CA 1
ATOM 1192 C C . THR A 1 150 ? -9.983 37.198 24.088 1.00 30.46 150 THR A C 1
ATOM 1193 O O . THR A 1 150 ? -10.730 37.154 23.115 1.00 29.81 150 THR A O 1
ATOM 1197 N N . GLN A 1 151 ? -9.758 38.322 24.766 1.00 30.91 151 GLN A N 1
ATOM 1198 C CA . GLN A 1 151 ? -10.403 39.580 24.389 1.00 31.11 151 GLN A CA 1
ATOM 1199 C C . GLN A 1 151 ? -10.093 39.973 22.960 1.00 30.73 151 GLN A C 1
ATOM 1200 O O . GLN A 1 151 ? -10.986 40.375 22.217 1.00 29.96 151 GLN A O 1
ATOM 1206 N N . ASP A 1 152 ? -8.825 39.891 22.579 1.00 29.84 152 ASP A N 1
ATOM 1207 C CA . ASP A 1 152 ? -8.461 40.240 21.218 1.00 31.18 152 ASP A CA 1
ATOM 1208 C C . ASP A 1 152 ? -9.030 39.297 20.175 1.00 32.09 152 ASP A C 1
ATOM 1209 O O . ASP A 1 152 ? -9.260 39.723 19.044 1.00 31.44 152 ASP A O 1
ATOM 1214 N N . CYS A 1 153 ? -9.245 38.028 20.534 1.00 31.38 153 CYS A N 1
ATOM 1215 C CA . CYS A 1 153 ? -9.825 37.066 19.603 1.00 30.87 153 CYS A CA 1
ATOM 1216 C C . CYS A 1 153 ? -11.200 37.525 19.152 1.00 32.99 153 CYS A C 1
ATOM 1217 O O . CYS A 1 153 ? -11.571 37.292 18.007 1.00 33.87 153 CYS A O 1
ATOM 1220 N N . ARG A 1 154 ? -11.952 38.169 20.044 1.00 34.25 154 ARG A N 1
ATOM 1221 C CA . ARG A 1 154 ? -13.286 38.661 19.705 1.00 35.87 154 ARG A CA 1
ATOM 1222 C C . ARG A 1 154 ? -13.223 39.775 18.684 1.00 34.69 154 ARG A C 1
ATOM 1223 O O . ARG A 1 154 ? -14.189 40.002 17.956 1.00 35.28 154 ARG A O 1
ATOM 1231 N N . LYS A 1 155 ? -12.075 40.439 18.600 1.00 33.57 155 LYS A N 1
ATOM 1232 C CA . LYS A 1 155 ? -11.934 41.597 17.727 1.00 34.89 155 LYS A CA 1
ATOM 1233 C C . LYS A 1 155 ? -11.205 41.464 16.393 1.00 35.04 155 LYS A C 1
ATOM 1234 O O . LYS A 1 155 ? -11.109 42.458 15.655 1.00 33.77 155 LYS A O 1
ATOM 1240 N N . VAL A 1 156 ? -10.684 40.289 16.054 1.00 31.70 156 VAL A N 1
ATOM 1241 C CA . VAL A 1 156 ? -9.966 40.198 14.791 1.00 32.50 156 VAL A CA 1
ATOM 1242 C C . VAL A 1 156 ? -10.879 39.825 13.636 1.00 30.64 156 VAL A C 1
ATOM 1243 O O . VAL A 1 156 ? -11.990 39.343 13.834 1.00 30.50 156 VAL A O 1
ATOM 1247 N N . ASP A 1 157 ? -10.398 40.031 12.419 1.00 31.52 157 ASP A N 1
ATOM 1248 C CA . ASP A 1 157 ? -11.216 39.710 11.262 1.00 31.95 157 ASP A CA 1
ATOM 1249 C C . ASP A 1 157 ? -11.305 38.190 11.106 1.00 32.00 157 ASP A C 1
ATOM 1250 O O . ASP A 1 157 ? -10.434 37.451 11.590 1.00 29.30 157 ASP A O 1
ATOM 1255 N N . PRO A 1 158 ? -12.393 37.707 10.472 1.00 32.15 158 PRO A N 1
ATOM 1256 C CA . PRO A 1 158 ? -12.663 36.288 10.226 1.00 30.06 158 PRO A CA 1
ATOM 1257 C C . PRO A 1 158 ? -11.464 35.510 9.684 1.00 28.89 158 PRO A C 1
ATOM 1258 O O . PRO A 1 158 ? -11.287 34.340 10.013 1.00 27.30 158 PRO A O 1
ATOM 1262 N N . MET A 1 159 ? -10.651 36.157 8.853 1.00 27.89 159 MET A N 1
ATOM 1263 C CA . MET A 1 159 ? -9.516 35.483 8.220 1.00 27.76 159 MET A CA 1
ATOM 1264 C C . MET A 1 159 ? -8.231 35.457 9.058 1.00 27.10 159 MET A C 1
ATOM 1265 O O . MET A 1 159 ? -7.246 34.838 8.645 1.00 27.54 159 MET A O 1
ATOM 1270 N N . ALA A 1 160 ? -8.235 36.116 10.222 1.00 26.39 160 ALA A N 1
ATOM 1271 C CA . ALA A 1 160 ? -7.039 36.190 11.076 1.00 27.18 160 ALA A CA 1
ATOM 1272 C C . ALA A 1 160 ? -6.806 34.897 11.835 1.00 25.55 160 ALA A C 1
ATOM 1273 O O . ALA A 1 160 ? -7.767 34.233 12.236 1.00 23.03 160 ALA A O 1
ATOM 1275 N N . ILE A 1 161 ? -5.535 34.545 12.036 1.00 25.59 161 ILE A N 1
ATOM 1276 C CA . ILE A 1 161 ? -5.179 33.338 12.777 1.00 26.19 161 ILE A CA 1
ATOM 1277 C C . ILE A 1 161 ? -5.419 33.564 14.258 1.00 26.32 161 ILE A C 1
ATOM 1278 O O . ILE A 1 161 ? -4.924 34.534 14.827 1.00 23.83 161 ILE A O 1
ATOM 1283 N N . VAL A 1 162 ? -6.185 32.686 14.890 1.00 24.14 162 VAL A N 1
ATOM 1284 C CA . VAL A 1 162 ? -6.390 32.837 16.312 1.00 25.02 162 VAL A CA 1
ATOM 1285 C C . VAL A 1 162 ? -5.595 31.768 17.079 1.00 25.75 162 VAL A C 1
ATOM 1286 O O . VAL A 1 162 ? -5.195 31.981 18.234 1.00 24.30 162 VAL A O 1
ATOM 1290 N N . VAL A 1 163 ? -5.345 30.625 16.444 1.00 24.17 163 VAL A N 1
ATOM 1291 C CA . VAL A 1 163 ? -4.560 29.592 17.095 1.00 23.85 163 VAL A CA 1
ATOM 1292 C C . VAL A 1 163 ? -3.564 29.007 16.122 1.00 25.40 163 VAL A C 1
ATOM 1293 O O . VAL A 1 163 ? -3.919 28.591 15.023 1.00 24.44 163 VAL A O 1
ATOM 1297 N N . PHE A 1 164 ? -2.303 29.022 16.532 1.00 25.33 164 PHE A N 1
ATOM 1298 C CA . PHE A 1 164 ? -1.228 28.428 15.753 1.00 27.40 164 PHE A CA 1
ATOM 1299 C C . PHE A 1 164 ? -1.210 26.928 16.031 1.00 27.85 164 PHE A C 1
ATOM 1300 O O . PHE A 1 164 ? -1.207 26.481 17.192 1.00 27.58 164 PHE A O 1
ATOM 1308 N N . HIS A 1 165 ? -1.210 26.146 14.963 1.00 27.50 165 HIS A N 1
ATOM 1309 C CA . HIS A 1 165 ? -1.182 24.707 15.100 1.00 26.04 165 HIS A CA 1
ATOM 1310 C C . HIS A 1 165 ? 0.184 24.245 15.627 1.00 26.22 165 HIS A C 1
ATOM 1311 O O . HIS A 1 165 ? 1.210 24.755 15.219 1.00 27.52 165 HIS A O 1
ATOM 1318 N N . GLN A 1 166 ? 0.186 23.299 16.560 1.00 26.11 166 GLN A N 1
ATOM 1319 C CA . GLN A 1 166 ? 1.433 22.734 17.069 1.00 28.87 166 GLN A CA 1
ATOM 1320 C C . GLN A 1 166 ? 1.483 21.242 16.733 1.00 28.58 166 GLN A C 1
ATOM 1321 O O . GLN A 1 166 ? 2.476 20.750 16.205 1.00 30.42 166 GLN A O 1
ATOM 1327 N N . ALA A 1 167 ? 0.404 20.530 17.035 1.00 27.77 167 ALA A N 1
ATOM 1328 C CA . ALA A 1 167 ? 0.316 19.101 16.756 1.00 28.38 167 ALA A CA 1
ATOM 1329 C C . ALA A 1 167 ? -1.152 18.701 16.685 1.00 27.56 167 ALA A C 1
ATOM 1330 O O . ALA A 1 167 ? -1.982 19.296 17.369 1.00 26.25 167 ALA A O 1
ATOM 1332 N N . ASP A 1 168 ? -1.476 17.698 15.870 1.00 25.60 168 ASP A N 1
ATOM 1333 C CA . ASP A 1 168 ? -2.864 17.258 15.739 1.00 24.06 168 ASP A CA 1
ATOM 1334 C C . ASP A 1 168 ? -2.987 15.751 15.609 1.00 25.49 168 ASP A C 1
ATOM 1335 O O . ASP A 1 168 ? -2.041 15.092 15.229 1.00 28.04 168 ASP A O 1
ATOM 1340 N N . ILE A 1 169 ? -4.164 15.217 15.910 1.00 26.30 169 ILE A N 1
ATOM 1341 C CA . ILE A 1 169 ? -4.368 13.788 15.821 1.00 30.13 169 ILE A CA 1
ATOM 1342 C C . ILE A 1 169 ? -4.545 13.290 14.391 1.00 32.90 169 ILE A C 1
ATOM 1343 O O . ILE A 1 169 ? -4.722 12.104 14.185 1.00 33.36 169 ILE A O 1
ATOM 1348 N N . GLY A 1 170 ? -4.518 14.182 13.408 1.00 35.98 170 GLY A N 1
ATOM 1349 C CA . GLY A 1 170 ? -4.641 13.744 12.033 1.00 40.76 170 GLY A CA 1
ATOM 1350 C C . GLY A 1 170 ? -3.310 13.180 11.589 1.00 46.07 170 GLY A C 1
ATOM 1351 O O . GLY A 1 170 ? -3.249 12.248 10.784 1.00 47.54 170 GLY A O 1
ATOM 1352 N N . GLU A 1 171 ? -2.228 13.724 12.146 1.00 52.39 171 GLU A N 1
ATOM 1353 C CA . GLU A 1 171 ? -0.908 13.260 11.738 1.00 56.42 171 GLU A CA 1
ATOM 1354 C C . GLU A 1 171 ? -0.747 11.744 11.854 1.00 59.84 171 GLU A C 1
ATOM 1355 O O . GLU A 1 171 ? 0.172 11.182 11.256 1.00 60.18 171 GLU A O 1
ATOM 1361 N N . TYR A 1 172 ? -1.632 11.070 12.596 1.00 62.75 172 TYR A N 1
ATOM 1362 C CA . TYR A 1 172 ? -1.525 9.606 12.709 1.00 65.86 172 TYR A CA 1
ATOM 1363 C C . TYR A 1 172 ? -2.820 8.820 12.751 1.00 67.36 172 TYR A C 1
ATOM 1364 O O . TYR A 1 172 ? -2.849 7.665 12.285 1.00 66.97 172 TYR A O 1
ATOM 1373 N N . VAL A 1 173 ? -3.874 9.405 13.326 1.00 68.64 173 VAL A N 1
ATOM 1374 C CA . VAL A 1 173 ? -5.146 8.690 13.378 1.00 70.02 173 VAL A CA 1
ATOM 1375 C C . VAL A 1 173 ? -5.784 8.497 12.009 1.00 71.71 173 VAL A C 1
ATOM 1376 O O . VAL A 1 173 ? -7.009 8.482 11.909 1.00 71.83 173 VAL A O 1
ATOM 1380 N N . ARG A 1 174 ? -4.981 8.370 10.949 1.00 73.27 174 ARG A N 1
ATOM 1381 C CA . ARG A 1 174 ? -5.549 8.154 9.611 1.00 74.34 174 ARG A CA 1
ATOM 1382 C C . ARG A 1 174 ? -6.455 6.885 9.599 1.00 75.69 174 ARG A C 1
ATOM 1383 O O . ARG A 1 174 ? -7.083 6.546 8.611 1.00 75.84 174 ARG A O 1
ATOM 1391 N N . HIS A 1 175 ? -6.566 6.239 10.753 1.00 77.07 175 HIS A N 1
ATOM 1392 C CA . HIS A 1 175 ? -7.345 4.995 11.005 1.00 77.19 175 HIS A CA 1
ATOM 1393 C C . HIS A 1 175 ? -6.310 3.910 10.753 1.00 77.19 175 HIS A C 1
ATOM 1394 O O . HIS A 1 175 ? -6.609 2.721 10.782 1.00 77.19 175 HIS A O 1
ATOM 1401 N N . GLU A 1 176 ? -5.104 4.366 10.430 1.00 77.19 176 GLU A N 1
ATOM 1402 C CA . GLU A 1 176 ? -3.917 3.545 10.225 1.00 76.56 176 GLU A CA 1
ATOM 1403 C C . GLU A 1 176 ? -2.955 4.537 9.571 1.00 76.20 176 GLU A C 1
ATOM 1404 O O . GLU A 1 176 ? -3.335 5.007 8.485 1.00 76.62 176 GLU A O 1
#